Protein AF-A0A529ZCV4-F1 (afdb_monomer_lite)

Foldseek 3Di:
DVCLLVLHEEEQEDAEADPPRFPVDLVRRLVVRLVSQVVVVVVSCVSPNPRHYARHYHYFYADPPPRHTDPPDPSRVVSVVVSVVSRVVVD

Radius of gyration: 14.31 Å; chains: 1; bounding box: 34×18×38 Å

Structure (mmCIF, N/CA/C/O backbone):
data_AF-A0A529ZCV4-F1
#
_entry.id   AF-A0A529ZCV4-F1
#
loop_
_atom_site.group_PDB
_atom_site.id
_atom_site.type_symbol
_atom_site.label_atom_id
_atom_site.label_alt_id
_atom_site.label_comp_id
_atom_site.label_asym_id
_atom_site.label_entity_id
_atom_site.label_seq_id
_atom_site.pdbx_PDB_ins_code
_atom_site.Cartn_x
_atom_site.Cartn_y
_atom_site.Cartn_z
_atom_site.occupancy
_atom_site.B_iso_or_equiv
_atom_site.auth_seq_id
_atom_site.auth_comp_id
_atom_site.auth_asym_id
_atom_site.auth_atom_id
_atom_site.pdbx_PDB_model_num
ATOM 1 N N . MET A 1 1 ? 0.066 -5.496 16.924 1.00 88.81 1 MET A N 1
ATOM 2 C CA . MET A 1 1 ? -1.008 -4.478 16.930 1.00 88.81 1 MET A CA 1
ATOM 3 C C . MET A 1 1 ? -1.085 -3.681 18.235 1.00 88.81 1 MET A C 1
ATOM 5 O O . MET A 1 1 ? -2.012 -2.906 18.412 1.00 88.81 1 MET A O 1
ATOM 9 N N . THR A 1 2 ? -0.062 -3.753 19.090 1.00 97.25 2 THR A N 1
ATOM 10 C CA . THR A 1 2 ? 0.019 -3.048 20.378 1.00 97.25 2 THR A CA 1
ATOM 11 C C . THR A 1 2 ? -0.272 -1.549 20.283 1.00 97.25 2 THR A C 1
ATOM 13 O O . THR A 1 2 ? -1.020 -1.013 21.088 1.00 97.25 2 THR A O 1
ATOM 16 N N . MET A 1 3 ? 0.234 -0.866 19.251 1.00 97.88 3 MET A N 1
ATOM 17 C CA . MET A 1 3 ? -0.063 0.558 19.036 1.00 97.88 3 MET A CA 1
ATOM 18 C C . MET A 1 3 ? -1.574 0.836 18.964 1.00 97.88 3 MET A C 1
ATOM 20 O O . MET A 1 3 ? -2.051 1.753 19.624 1.00 97.88 3 MET A O 1
ATOM 24 N N . ALA A 1 4 ? -2.336 0.002 18.250 1.00 97.94 4 ALA A N 1
ATOM 25 C CA . ALA A 1 4 ? -3.786 0.138 18.138 1.00 97.94 4 ALA A CA 1
ATOM 26 C C . ALA A 1 4 ? -4.497 -0.095 19.481 1.00 97.94 4 ALA A C 1
ATOM 28 O O . ALA A 1 4 ? -5.392 0.669 19.832 1.00 97.94 4 ALA A O 1
ATOM 29 N N . GLU A 1 5 ? -4.062 -1.083 20.272 1.00 98.06 5 GLU A N 1
ATOM 30 C CA . GLU A 1 5 ? -4.597 -1.350 21.621 1.00 98.06 5 GLU A CA 1
ATOM 31 C C . GLU A 1 5 ? -4.485 -0.094 22.502 1.00 98.06 5 GLU A C 1
ATOM 33 O O . GLU A 1 5 ? -5.464 0.360 23.103 1.00 98.06 5 GLU A O 1
ATOM 38 N N . TYR A 1 6 ? -3.322 0.561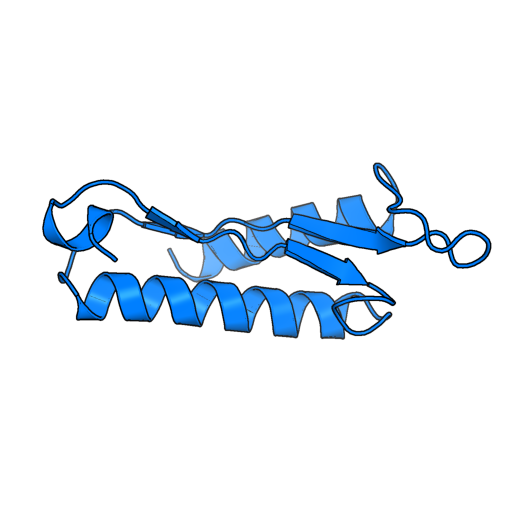 22.467 1.00 98.06 6 TYR A N 1
ATOM 39 C CA . TYR A 1 6 ? -3.052 1.800 23.199 1.00 98.06 6 TYR A CA 1
ATOM 40 C C . TYR A 1 6 ? -3.535 3.080 22.491 1.00 98.06 6 TYR A C 1
ATOM 42 O O . TYR A 1 6 ? -3.266 4.185 22.966 1.00 98.06 6 TYR A O 1
ATOM 50 N N . GLY A 1 7 ? -4.272 2.967 21.380 1.00 96.75 7 GLY A N 1
ATOM 51 C CA . GLY A 1 7 ? -4.839 4.111 20.655 1.00 96.75 7 GLY A CA 1
ATOM 52 C C . GLY A 1 7 ? -3.797 5.009 19.986 1.00 96.75 7 GLY A C 1
ATOM 53 O O . GLY A 1 7 ? -4.085 6.167 19.694 1.00 96.75 7 GLY A O 1
ATOM 54 N N . GLN A 1 8 ? -2.588 4.492 19.769 1.00 98.31 8 GLN A N 1
ATOM 55 C CA . GLN A 1 8 ? -1.526 5.153 19.021 1.00 98.31 8 GLN A CA 1
ATOM 56 C C . GLN A 1 8 ? -1.721 4.949 17.520 1.00 98.31 8 GLN A C 1
ATOM 58 O O . GLN A 1 8 ? -2.278 3.941 17.080 1.00 98.31 8 GLN A O 1
ATOM 63 N N . SER A 1 9 ? -1.235 5.908 16.732 1.00 97.06 9 SER A N 1
ATOM 64 C CA . SER A 1 9 ? -1.347 5.852 15.275 1.00 97.06 9 SER A CA 1
ATOM 65 C C . SER A 1 9 ? -0.538 4.698 14.689 1.00 97.06 9 SER A C 1
ATOM 67 O O . SER A 1 9 ? 0.619 4.492 15.060 1.00 97.06 9 SER A O 1
ATOM 69 N N . VAL A 1 10 ? -1.132 3.971 13.743 1.00 97.81 10 VAL A N 1
ATOM 70 C CA . VAL A 1 10 ? -0.460 2.915 12.975 1.00 97.81 10 VAL A CA 1
ATOM 71 C C . VAL A 1 10 ? -0.305 3.359 11.523 1.00 97.81 10 VAL A C 1
ATOM 73 O O . VAL A 1 10 ? -1.291 3.595 10.829 1.00 97.81 10 VAL A O 1
ATOM 76 N N . ALA A 1 11 ? 0.932 3.441 11.038 1.00 97.06 11 ALA A N 1
ATOM 77 C CA . ALA A 1 11 ? 1.205 3.607 9.613 1.00 97.06 11 ALA A CA 1
ATOM 78 C C . ALA A 1 11 ? 1.297 2.228 8.953 1.00 97.06 11 ALA A C 1
ATOM 80 O O . ALA A 1 11 ? 2.231 1.469 9.217 1.00 97.06 11 ALA A O 1
ATOM 81 N N . VAL A 1 12 ? 0.323 1.894 8.108 1.00 97.81 12 VAL A N 1
ATOM 82 C CA . VAL A 1 12 ? 0.342 0.650 7.335 1.00 97.81 12 VAL A CA 1
ATOM 83 C C . VAL A 1 12 ? 0.962 0.959 5.982 1.00 97.81 12 VAL A C 1
ATOM 85 O O . VAL A 1 12 ? 0.295 1.507 5.109 1.00 97.81 12 VAL A O 1
ATOM 88 N N . THR A 1 13 ? 2.240 0.622 5.817 1.00 97.69 13 THR A N 1
ATOM 89 C CA . THR A 1 13 ? 3.020 0.958 4.617 1.00 97.69 13 THR A CA 1
ATOM 90 C C . THR A 1 13 ? 3.547 -0.311 3.956 1.00 97.69 13 THR A C 1
ATOM 92 O O . THR A 1 13 ? 4.660 -0.740 4.265 1.00 97.69 13 THR A O 1
ATOM 95 N N . PRO A 1 14 ? 2.775 -0.923 3.044 1.00 97.81 14 PRO A N 1
ATOM 96 C CA . PRO A 1 14 ? 3.274 -1.996 2.198 1.00 97.81 14 PRO A CA 1
ATOM 97 C C . PRO A 1 14 ? 4.514 -1.545 1.430 1.00 97.81 14 PRO A C 1
ATOM 99 O O . PRO A 1 14 ? 4.527 -0.468 0.823 1.00 97.81 14 PRO A O 1
ATOM 102 N N . PHE A 1 15 ? 5.549 -2.377 1.477 1.00 97.31 15 PHE A N 1
ATOM 103 C CA . PHE A 1 15 ? 6.827 -2.143 0.823 1.00 97.31 15 PHE A CA 1
ATOM 104 C C . PHE A 1 15 ? 6.973 -3.134 -0.323 1.00 97.31 15 PHE A C 1
ATOM 106 O O . PHE A 1 15 ? 7.245 -4.313 -0.102 1.00 97.31 15 PHE A O 1
ATOM 113 N N . THR A 1 16 ? 6.780 -2.665 -1.554 1.00 96.62 16 THR A N 1
ATOM 114 C CA . THR A 1 16 ? 6.813 -3.526 -2.733 1.00 96.62 16 THR A CA 1
ATOM 115 C C . THR A 1 16 ? 7.792 -3.020 -3.784 1.00 96.62 16 THR A C 1
ATOM 117 O O . THR A 1 16 ? 7.929 -1.822 -4.040 1.00 96.62 16 THR A O 1
ATOM 120 N N . LEU A 1 17 ? 8.489 -3.969 -4.404 1.00 97.75 17 LEU A N 1
ATOM 121 C CA . LEU A 1 17 ? 9.363 -3.725 -5.541 1.00 97.75 17 LEU A CA 1
ATOM 122 C C . LEU A 1 17 ? 8.844 -4.550 -6.721 1.00 97.75 17 LEU A C 1
ATOM 124 O O . LEU A 1 17 ? 8.915 -5.782 -6.698 1.00 97.75 17 LEU A O 1
ATOM 128 N N . MET A 1 18 ? 8.312 -3.862 -7.731 1.00 97.94 18 MET A N 1
ATOM 129 C CA . MET A 1 18 ? 7.839 -4.424 -8.993 1.00 97.94 18 MET A CA 1
ATOM 130 C C . MET A 1 18 ? 8.949 -5.247 -9.636 1.00 97.94 18 MET A C 1
ATOM 132 O O . MET A 1 18 ? 10.049 -4.739 -9.862 1.00 97.94 18 MET A O 1
ATOM 136 N N . GLY A 1 19 ? 8.643 -6.511 -9.927 1.00 95.62 19 GLY A N 1
ATOM 137 C CA . GLY A 1 19 ? 9.598 -7.470 -10.485 1.00 95.62 19 GLY A CA 1
ATOM 138 C C . GLY A 1 19 ? 10.390 -8.261 -9.438 1.00 95.62 19 GLY A C 1
ATOM 139 O O . GLY A 1 19 ? 11.169 -9.125 -9.824 1.00 95.62 19 GLY A O 1
ATOM 140 N N . ALA A 1 20 ? 10.176 -8.012 -8.140 1.00 96.69 20 ALA A N 1
ATOM 141 C CA . ALA A 1 20 ? 10.796 -8.770 -7.050 1.00 96.69 20 ALA A CA 1
ATOM 142 C C .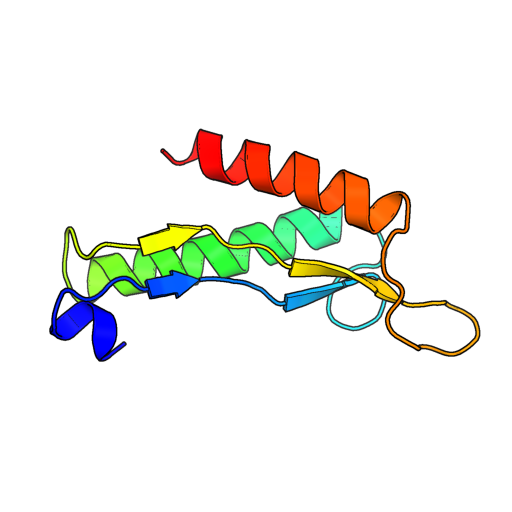 ALA A 1 20 ? 9.774 -9.260 -6.007 1.00 96.69 20 ALA A C 1
ATOM 144 O O . ALA A 1 20 ? 9.628 -10.462 -5.814 1.00 96.69 20 ALA A O 1
ATOM 145 N N . MET A 1 21 ? 9.051 -8.344 -5.351 1.00 97.38 21 MET A N 1
ATOM 146 C CA . MET A 1 21 ? 8.075 -8.659 -4.284 1.00 97.38 21 MET A CA 1
ATOM 147 C C . MET A 1 21 ? 6.618 -8.430 -4.709 1.00 97.38 21 MET A C 1
ATOM 149 O O . MET A 1 21 ? 5.691 -8.784 -3.985 1.00 97.38 21 MET A O 1
ATOM 153 N N . SER A 1 22 ? 6.411 -7.822 -5.875 1.00 97.38 22 SER A N 1
ATOM 154 C CA . SER A 1 22 ? 5.102 -7.606 -6.489 1.00 97.38 22 SER A CA 1
ATOM 155 C C . SER A 1 22 ? 5.187 -7.808 -8.007 1.00 97.38 22 SER A C 1
ATOM 157 O O . SER A 1 22 ? 6.294 -7.799 -8.571 1.00 97.38 22 SER A O 1
ATOM 159 N N . PRO A 1 23 ? 4.048 -8.009 -8.699 1.00 97.81 23 PRO A N 1
ATOM 160 C CA . PRO A 1 23 ? 4.028 -8.129 -10.152 1.00 97.81 23 PRO A CA 1
ATOM 161 C C . PRO A 1 23 ? 4.776 -6.980 -10.832 1.00 97.81 23 PRO A C 1
ATOM 163 O O . PRO A 1 23 ? 4.689 -5.833 -10.407 1.00 97.81 23 PRO A O 1
ATOM 166 N N . VAL A 1 24 ? 5.479 -7.268 -11.930 1.00 97.12 24 VAL A N 1
ATOM 167 C CA . VAL A 1 24 ? 6.278 -6.256 -12.650 1.00 97.12 24 VAL A CA 1
ATOM 168 C C . VAL A 1 24 ? 5.427 -5.116 -13.232 1.00 97.12 24 VAL A C 1
ATOM 170 O O . VAL A 1 24 ? 5.919 -4.023 -13.489 1.00 97.12 24 VAL A O 1
ATOM 173 N N . THR A 1 25 ? 4.130 -5.352 -13.438 1.00 97.50 25 THR A N 1
ATOM 174 C CA . THR A 1 25 ? 3.196 -4.346 -13.950 1.00 97.50 25 THR A CA 1
ATOM 175 C C . THR A 1 25 ? 2.748 -3.386 -12.850 1.00 97.50 25 THR A C 1
ATOM 177 O O . THR A 1 25 ? 2.333 -3.835 -11.780 1.00 97.50 25 THR A O 1
ATOM 180 N N . LEU A 1 26 ? 2.663 -2.092 -13.169 1.00 97.31 26 LEU A N 1
ATOM 181 C CA . LEU A 1 26 ? 2.188 -1.062 -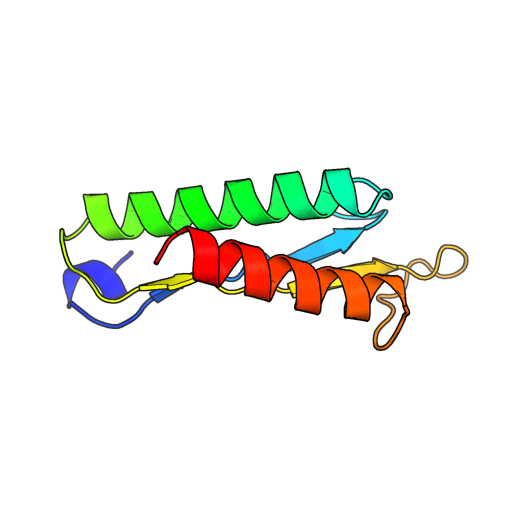12.239 1.00 97.31 26 LEU A CA 1
ATOM 182 C C . LEU A 1 26 ? 0.806 -1.374 -11.642 1.00 97.31 26 LEU A C 1
ATOM 184 O O . LEU A 1 26 ? 0.623 -1.267 -10.435 1.00 97.31 26 LEU A O 1
ATOM 188 N N . ALA A 1 27 ? -0.163 -1.779 -12.468 1.00 98.12 27 ALA A N 1
ATOM 189 C CA . ALA A 1 27 ? -1.516 -2.073 -11.995 1.00 98.12 27 ALA A CA 1
ATOM 190 C C . ALA A 1 27 ? -1.547 -3.270 -11.030 1.00 98.12 27 ALA A C 1
ATOM 192 O O . ALA A 1 27 ? -2.189 -3.196 -9.986 1.00 98.12 27 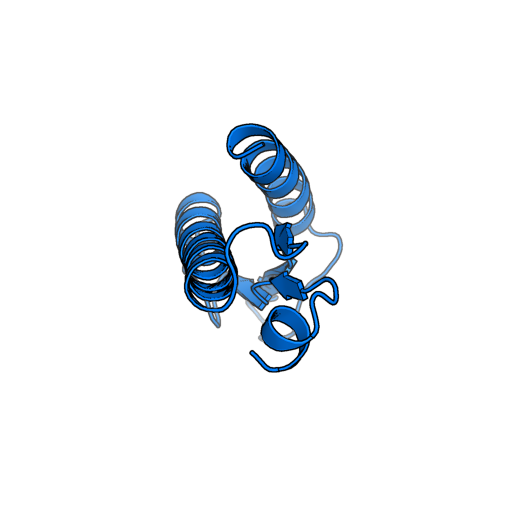ALA A O 1
ATOM 193 N N . GLY A 1 28 ? -0.817 -4.345 -11.350 1.00 98.31 28 GLY A N 1
ATOM 194 C CA . GLY A 1 28 ? -0.713 -5.519 -10.483 1.00 98.31 28 GLY A CA 1
ATOM 195 C C . GLY A 1 28 ? -0.041 -5.203 -9.145 1.00 98.31 28 GLY A C 1
ATOM 196 O O . GLY A 1 28 ? -0.544 -5.604 -8.099 1.00 98.31 28 GLY A O 1
ATOM 197 N N . ALA A 1 29 ? 1.042 -4.424 -9.160 1.00 98.19 29 ALA A N 1
ATOM 198 C CA . ALA A 1 29 ? 1.710 -4.000 -7.935 1.00 98.19 29 ALA A CA 1
ATOM 199 C C . ALA A 1 29 ? 0.852 -3.060 -7.085 1.00 98.19 29 ALA A C 1
ATOM 201 O O . ALA A 1 29 ? 0.775 -3.244 -5.875 1.00 98.19 29 ALA A O 1
ATOM 202 N N . LEU A 1 30 ? 0.148 -2.104 -7.703 1.00 98.25 30 LEU A N 1
ATOM 203 C CA . LEU A 1 30 ? -0.794 -1.238 -6.992 1.00 98.25 30 LEU A CA 1
ATOM 204 C C . LEU A 1 30 ? -1.948 -2.032 -6.382 1.00 98.25 30 LEU A C 1
ATOM 206 O O . LEU A 1 30 ? -2.334 -1.751 -5.252 1.00 98.25 30 LEU A O 1
ATOM 210 N N . ALA A 1 31 ? -2.481 -3.027 -7.094 1.00 98.50 31 ALA A N 1
ATOM 211 C CA . ALA A 1 31 ? -3.532 -3.889 -6.567 1.00 98.50 31 ALA A CA 1
ATOM 212 C C . ALA A 1 31 ? -3.050 -4.677 -5.339 1.00 98.50 31 ALA A C 1
ATOM 214 O O . ALA A 1 31 ? -3.736 -4.679 -4.318 1.00 98.50 31 ALA A O 1
ATOM 215 N N . GLN A 1 32 ? -1.857 -5.282 -5.410 1.00 98.50 32 GLN A N 1
ATOM 216 C CA . GLN A 1 32 ? -1.264 -6.003 -4.281 1.00 98.50 32 GLN A CA 1
ATOM 217 C C . GLN A 1 32 ? -0.983 -5.067 -3.097 1.00 98.50 32 GLN A C 1
ATOM 219 O O . GLN A 1 32 ? -1.453 -5.326 -1.993 1.00 98.50 32 GLN A O 1
ATOM 224 N N . GLN A 1 33 ? -0.292 -3.947 -3.331 1.00 98.19 33 GLN A N 1
ATOM 225 C CA . GLN A 1 33 ? -0.005 -2.943 -2.304 1.00 98.19 33 GLN A CA 1
ATOM 226 C C . GLN A 1 33 ? -1.295 -2.470 -1.623 1.00 98.19 33 GLN A C 1
ATOM 228 O O . GLN A 1 33 ? -1.368 -2.380 -0.403 1.00 98.19 33 GLN A O 1
ATOM 233 N N . ASN A 1 34 ? -2.330 -2.174 -2.406 1.00 98.50 34 ASN A N 1
ATOM 234 C CA . ASN A 1 34 ? -3.603 -1.715 -1.873 1.00 98.50 34 ASN A CA 1
ATOM 235 C C . ASN A 1 34 ? -4.286 -2.787 -1.013 1.00 98.50 34 ASN A C 1
ATOM 237 O O . ASN A 1 34 ? -4.809 -2.478 0.054 1.00 98.50 34 ASN A O 1
ATOM 241 N N . ALA A 1 35 ? -4.243 -4.051 -1.439 1.00 98.56 35 ALA A N 1
ATOM 242 C CA . ALA A 1 35 ? -4.771 -5.160 -0.653 1.00 98.56 35 ALA A CA 1
ATOM 243 C C . ALA A 1 35 ? -4.034 -5.311 0.690 1.00 98.56 35 ALA A C 1
ATOM 245 O O . ALA A 1 35 ? -4.682 -5.424 1.730 1.00 98.56 35 ALA A O 1
ATOM 246 N N . GLU A 1 36 ? -2.699 -5.244 0.688 1.00 98.56 36 GLU A N 1
ATOM 247 C CA . GLU A 1 36 ? -1.879 -5.295 1.906 1.00 98.56 36 GLU A CA 1
ATOM 248 C C . GLU A 1 36 ? -2.190 -4.122 2.857 1.00 98.56 36 GLU A C 1
ATOM 250 O O . GLU A 1 36 ? -2.357 -4.322 4.064 1.00 98.56 36 GLU A O 1
ATOM 255 N N . ALA A 1 37 ? -2.337 -2.905 2.319 1.00 98.25 37 ALA A N 1
ATOM 256 C CA . ALA A 1 37 ? -2.669 -1.719 3.105 1.00 98.25 37 ALA A CA 1
ATOM 257 C C . ALA A 1 37 ? -4.055 -1.834 3.754 1.00 98.25 37 ALA A C 1
ATOM 259 O O . ALA A 1 37 ? -4.196 -1.644 4.963 1.00 98.25 37 ALA A O 1
ATOM 260 N N . LEU A 1 38 ? -5.079 -2.189 2.972 1.00 98.38 38 LEU A N 1
ATOM 261 C CA . LEU A 1 38 ? -6.441 -2.351 3.479 1.00 98.38 38 LEU A CA 1
ATOM 262 C C . LEU A 1 38 ? -6.535 -3.473 4.512 1.00 98.38 38 LEU A C 1
ATOM 264 O O . LEU A 1 38 ? -7.226 -3.306 5.515 1.00 98.38 38 LEU A O 1
ATOM 268 N N . PHE A 1 39 ? -5.812 -4.578 4.317 1.00 98.38 39 PHE A N 1
ATOM 269 C CA . PHE A 1 39 ? -5.744 -5.649 5.306 1.00 98.38 39 PHE A CA 1
ATOM 270 C C . PHE A 1 39 ? -5.219 -5.137 6.656 1.00 98.38 39 PHE A C 1
ATOM 272 O O . PHE A 1 39 ? -5.864 -5.340 7.686 1.00 98.38 39 PHE A O 1
ATOM 279 N N . GLY A 1 40 ? -4.090 -4.420 6.663 1.00 98.00 40 GLY A N 1
ATOM 280 C CA . GLY A 1 40 ? -3.528 -3.853 7.892 1.00 98.00 40 GLY A CA 1
ATOM 281 C C . GLY A 1 40 ? -4.432 -2.797 8.542 1.00 98.00 40 GLY A C 1
ATOM 282 O O . GLY A 1 40 ? -4.557 -2.762 9.770 1.00 98.00 40 GLY A O 1
ATOM 283 N N . ILE A 1 41 ? -5.102 -1.967 7.736 1.00 98.06 41 ILE A N 1
ATOM 284 C CA . ILE A 1 41 ? -6.070 -0.966 8.210 1.00 98.06 41 ILE A CA 1
ATOM 285 C C . ILE A 1 41 ? -7.270 -1.645 8.875 1.00 98.06 41 ILE A C 1
ATOM 287 O O . ILE A 1 41 ? -7.611 -1.303 10.006 1.00 98.06 41 ILE A O 1
ATOM 291 N N . VAL A 1 42 ? -7.877 -2.638 8.220 1.00 98.25 42 VAL A N 1
ATOM 292 C CA . VAL A 1 42 ? -9.001 -3.400 8.781 1.00 98.25 42 VAL A CA 1
ATOM 293 C C . VAL A 1 42 ? -8.580 -4.098 10.068 1.00 98.25 42 VAL A C 1
ATOM 295 O O . VAL A 1 42 ? -9.285 -3.996 11.066 1.00 98.25 42 VAL A O 1
ATOM 298 N N . LEU A 1 43 ? -7.405 -4.731 10.098 1.00 98.31 43 LEU A N 1
ATOM 299 C CA . LEU A 1 43 ? -6.892 -5.367 11.310 1.00 98.31 43 LEU A CA 1
ATOM 300 C C . LEU A 1 43 ? -6.692 -4.358 12.454 1.00 98.31 43 LEU A C 1
ATOM 302 O O . LEU A 1 43 ? -7.008 -4.665 13.600 1.00 98.31 43 LEU A O 1
ATOM 306 N N . THR A 1 44 ? -6.238 -3.138 12.150 1.00 98.38 44 THR A N 1
ATOM 307 C CA . THR A 1 44 ? -6.131 -2.046 13.136 1.00 98.38 44 THR A CA 1
ATOM 308 C C . THR A 1 44 ? -7.501 -1.689 13.720 1.00 98.38 44 THR A C 1
ATOM 310 O O . THR A 1 44 ? -7.639 -1.571 14.937 1.00 98.38 44 THR A O 1
ATOM 313 N N . GLN A 1 45 ? -8.530 -1.593 12.873 1.00 98.00 45 GLN A N 1
ATOM 314 C CA . GLN A 1 45 ? -9.899 -1.303 13.313 1.00 98.00 45 GLN A CA 1
ATOM 315 C C . GLN A 1 45 ? -10.551 -2.469 14.070 1.00 98.00 45 GLN A C 1
ATOM 317 O O . GLN A 1 45 ? -11.339 -2.227 14.980 1.00 98.00 45 GLN A O 1
ATOM 322 N N . LEU A 1 46 ? -10.213 -3.721 13.742 1.00 98.44 46 LEU A N 1
ATOM 323 C CA . LEU A 1 46 ? -10.686 -4.903 14.474 1.00 98.44 46 LEU A CA 1
ATOM 324 C C . LEU A 1 46 ? -10.109 -4.979 15.891 1.00 98.44 46 LEU A C 1
ATOM 326 O O . LEU A 1 46 ? -10.793 -5.434 16.803 1.00 98.44 46 LEU A O 1
ATOM 330 N N . VAL A 1 47 ? -8.865 -4.535 16.082 1.00 98.31 47 VAL A N 1
ATOM 331 C CA . VAL A 1 47 ? -8.216 -4.500 17.402 1.00 98.31 47 VAL A CA 1
ATOM 332 C C . VAL A 1 47 ? -8.831 -3.421 18.287 1.00 98.31 47 VAL A C 1
ATOM 334 O O . VAL A 1 47 ? -9.113 -3.666 19.459 1.00 98.31 47 VAL A O 1
ATOM 337 N N . ARG A 1 48 ? -9.050 -2.224 17.736 1.00 98.06 48 ARG A N 1
ATOM 338 C CA . ARG A 1 48 ? -9.716 -1.124 18.435 1.00 98.06 48 ARG A CA 1
ATOM 339 C C . ARG A 1 48 ? -10.450 -0.239 17.423 1.00 98.06 48 ARG A C 1
ATOM 341 O O . ARG A 1 48 ? -9.794 0.531 16.717 1.00 98.06 48 ARG A O 1
ATOM 348 N N . PRO A 1 49 ? -11.792 -0.290 17.375 1.00 98.12 49 PRO A N 1
ATOM 349 C CA . PRO A 1 49 ? -12.569 0.585 16.506 1.00 98.12 49 PRO A CA 1
ATOM 350 C C . PRO A 1 49 ? -12.250 2.061 16.768 1.00 98.12 49 PRO A C 1
ATOM 352 O O . PRO A 1 49 ? -12.246 2.511 17.915 1.00 98.12 49 PRO A O 1
ATOM 355 N N . GLY A 1 50 ? -11.955 2.808 15.704 1.00 96.88 50 GLY A N 1
ATOM 356 C CA . GLY A 1 50 ? -11.582 4.220 15.784 1.00 96.88 50 GLY A CA 1
ATOM 357 C C . GLY A 1 50 ? -10.116 4.481 16.146 1.00 96.88 50 GLY A C 1
ATOM 358 O O . GLY A 1 50 ? -9.746 5.643 16.312 1.00 96.88 50 GLY A O 1
ATOM 359 N N . ALA A 1 51 ? -9.266 3.451 16.265 1.00 98.19 51 ALA A N 1
ATOM 360 C CA . ALA A 1 51 ? -7.828 3.666 16.414 1.00 98.19 51 ALA A CA 1
ATOM 361 C C . ALA A 1 51 ? -7.273 4.436 15.198 1.00 98.19 51 ALA A C 1
ATOM 363 O O . ALA A 1 51 ? -7.606 4.086 14.058 1.00 98.19 51 ALA A O 1
ATOM 364 N N . PRO A 1 52 ? -6.437 5.470 15.411 1.00 98.00 52 PRO A N 1
ATOM 365 C CA . PRO A 1 52 ? -5.866 6.241 14.315 1.00 98.00 52 PRO A CA 1
ATOM 366 C C . PRO A 1 52 ? -4.977 5.351 13.442 1.00 98.00 52 PRO A C 1
ATOM 368 O O . PRO A 1 52 ? -4.135 4.600 13.933 1.00 98.00 52 PRO A O 1
ATOM 371 N N . VAL A 1 53 ? -5.166 5.436 12.129 1.00 98.06 53 VAL A N 1
ATOM 372 C CA . VAL A 1 53 ? -4.431 4.626 11.157 1.00 98.06 53 VAL A CA 1
ATOM 373 C C . VAL A 1 53 ? -4.210 5.420 9.876 1.00 98.06 53 VAL A C 1
ATOM 375 O O . VAL A 1 53 ? -5.066 6.199 9.461 1.00 98.06 53 VAL A O 1
ATOM 378 N N . MET A 1 54 ? -3.049 5.233 9.257 1.00 97.44 54 MET A N 1
ATOM 379 C CA . MET A 1 54 ? -2.671 5.877 8.003 1.00 97.44 54 MET A CA 1
ATOM 380 C C . MET A 1 54 ? -2.475 4.824 6.911 1.00 97.44 54 MET A C 1
ATOM 382 O O . MET A 1 54 ? -1.745 3.850 7.106 1.00 97.44 54 MET A O 1
ATOM 386 N N . TYR A 1 55 ? -3.075 5.071 5.743 1.00 98.12 55 TYR A N 1
ATOM 387 C CA . TYR A 1 55 ? -2.706 4.391 4.504 1.00 98.12 55 TYR A CA 1
ATOM 388 C C . TYR A 1 55 ? -1.346 4.923 4.038 1.00 98.12 55 TYR A C 1
ATOM 390 O O . TYR A 1 55 ? -1.234 6.073 3.607 1.00 98.12 55 TYR A O 1
ATOM 398 N N . GLY A 1 56 ? -0.317 4.089 4.138 1.00 96.50 56 GLY A N 1
ATOM 399 C CA . GLY A 1 56 ? 1.002 4.327 3.574 1.00 96.50 56 GLY A CA 1
ATOM 400 C C . GLY A 1 56 ? 1.225 3.501 2.310 1.00 96.50 56 GLY A C 1
ATOM 401 O O . GLY A 1 56 ? 0.502 2.551 2.017 1.00 96.50 56 GLY A O 1
ATOM 402 N N . ALA A 1 57 ? 2.245 3.868 1.544 1.00 95.81 57 ALA A N 1
ATOM 403 C CA . ALA A 1 57 ? 2.625 3.157 0.334 1.00 95.81 57 ALA A CA 1
ATOM 404 C C . ALA A 1 57 ? 4.105 3.372 0.029 1.00 95.81 57 ALA A C 1
ATOM 406 O O . ALA A 1 57 ? 4.563 4.513 -0.038 1.00 95.81 57 ALA A O 1
ATOM 407 N N . PHE A 1 58 ? 4.833 2.282 -0.197 1.00 95.69 58 PHE A N 1
ATOM 408 C CA . PHE A 1 58 ? 6.157 2.316 -0.797 1.00 95.69 58 PHE A CA 1
ATOM 409 C C . PHE A 1 58 ? 6.206 1.300 -1.935 1.00 95.69 58 PHE A C 1
ATOM 411 O O . PHE A 1 58 ? 6.535 0.136 -1.729 1.00 95.69 58 PHE A O 1
ATOM 418 N N . THR A 1 59 ? 5.860 1.739 -3.145 1.00 96.06 59 THR A N 1
ATOM 419 C CA . THR A 1 59 ? 5.965 0.906 -4.348 1.00 96.06 59 THR A CA 1
ATOM 420 C C . THR A 1 59 ? 6.966 1.510 -5.316 1.00 96.06 59 THR A C 1
ATOM 422 O O . THR A 1 59 ? 6.827 2.651 -5.764 1.00 96.06 59 THR A O 1
ATOM 425 N N . SER A 1 60 ? 7.986 0.727 -5.647 1.00 96.06 60 SER A N 1
ATOM 426 C CA . SER A 1 60 ? 8.983 1.059 -6.665 1.00 96.06 60 SER A CA 1
ATOM 427 C C . SER A 1 60 ? 9.235 -0.138 -7.578 1.00 96.06 60 SER A C 1
ATOM 429 O O . SER A 1 60 ? 8.554 -1.149 -7.456 1.00 96.06 60 SER A O 1
ATOM 431 N N . ASN A 1 61 ? 10.183 -0.047 -8.505 1.00 97.12 61 ASN A N 1
ATOM 432 C CA . ASN A 1 61 ? 10.663 -1.171 -9.310 1.00 97.12 61 ASN A CA 1
ATOM 433 C C . ASN A 1 61 ? 12.121 -1.501 -8.987 1.00 97.12 61 ASN A C 1
ATOM 435 O O . ASN A 1 61 ? 12.831 -0.710 -8.368 1.00 97.12 61 ASN A O 1
ATOM 439 N N . VAL A 1 62 ? 12.570 -2.672 -9.427 1.00 97.12 62 VAL A N 1
ATOM 440 C CA . VAL A 1 62 ? 14.000 -2.994 -9.488 1.00 97.12 62 VAL A CA 1
ATOM 441 C C . VAL A 1 62 ? 14.585 -2.607 -10.845 1.00 97.12 62 VAL A C 1
ATOM 443 O O . VAL A 1 62 ? 13.866 -2.497 -11.843 1.00 97.12 62 VAL A O 1
ATOM 446 N N . ASP A 1 63 ? 15.897 -2.403 -10.889 1.00 95.56 63 ASP A N 1
ATOM 447 C CA . ASP A 1 63 ? 16.651 -2.437 -12.136 1.00 95.56 63 ASP A CA 1
ATOM 448 C C . ASP A 1 63 ? 16.733 -3.886 -12.634 1.00 95.56 63 ASP A C 1
ATOM 450 O O . ASP A 1 63 ? 17.271 -4.755 -11.952 1.00 95.56 63 ASP A O 1
ATOM 454 N N . MET A 1 64 ? 16.220 -4.163 -13.833 1.00 93.00 64 MET A N 1
ATOM 455 C CA . MET A 1 64 ? 16.125 -5.538 -14.344 1.00 93.00 64 MET A CA 1
ATOM 456 C C . MET A 1 64 ? 17.486 -6.169 -14.669 1.00 93.00 64 MET A C 1
ATOM 458 O O . MET A 1 64 ? 17.563 -7.383 -14.838 1.00 93.00 64 MET A O 1
ATOM 462 N N . LYS A 1 65 ? 18.557 -5.370 -14.767 1.00 95.38 65 LYS A N 1
ATOM 463 C CA . LYS A 1 65 ? 19.909 -5.873 -15.034 1.00 95.38 65 LYS A CA 1
ATOM 464 C C . LYS A 1 65 ? 20.628 -6.305 -13.757 1.00 95.38 65 LYS A C 1
ATOM 466 O O . LYS A 1 65 ? 21.237 -7.369 -13.734 1.00 95.38 65 LYS A O 1
ATOM 471 N N . SER A 1 66 ? 20.606 -5.466 -12.728 1.00 96.00 66 SER A N 1
ATOM 472 C CA . SER A 1 66 ? 21.321 -5.686 -11.464 1.00 96.00 66 SER A CA 1
ATOM 473 C C . SER A 1 66 ? 20.453 -6.297 -10.364 1.00 96.00 66 SER A C 1
ATOM 475 O O . SER A 1 66 ? 20.990 -6.814 -9.389 1.00 96.00 66 SER A O 1
ATOM 477 N N . GLY A 1 67 ? 19.127 -6.215 -10.487 1.00 94.75 67 GLY A N 1
ATOM 478 C CA . GLY A 1 67 ? 18.172 -6.567 -9.435 1.00 94.75 67 GLY A CA 1
ATOM 479 C C . GLY A 1 67 ? 18.120 -5.561 -8.280 1.00 94.75 67 GLY A C 1
ATOM 480 O O . GLY A 1 67 ? 17.365 -5.764 -7.330 1.00 94.75 67 GLY A O 1
ATOM 481 N N . ALA A 1 68 ? 18.904 -4.479 -8.332 1.00 96.56 68 ALA A N 1
ATOM 482 C CA . ALA A 1 68 ? 18.937 -3.481 -7.271 1.00 96.56 68 ALA A CA 1
ATOM 483 C C . ALA A 1 68 ? 17.622 -2.676 -7.219 1.00 96.56 68 ALA A C 1
ATOM 485 O O . ALA A 1 68 ? 17.020 -2.421 -8.267 1.00 96.56 68 ALA A O 1
ATOM 486 N N . PRO A 1 69 ? 17.174 -2.222 -6.032 1.00 95.25 69 PRO A N 1
ATOM 487 C CA . PRO A 1 69 ? 16.058 -1.287 -5.929 1.00 95.25 69 PRO A CA 1
ATOM 488 C C . PRO A 1 69 ? 16.339 -0.009 -6.727 1.00 95.25 69 PRO A C 1
ATOM 490 O O . PRO A 1 69 ? 17.369 0.636 -6.532 1.00 95.25 69 PRO A O 1
ATOM 493 N N . ALA A 1 70 ? 15.417 0.365 -7.611 1.00 93.56 70 ALA A N 1
ATOM 494 C CA . ALA A 1 70 ? 15.477 1.620 -8.345 1.00 93.56 70 ALA A CA 1
ATOM 495 C C . ALA A 1 70 ? 14.542 2.637 -7.684 1.00 93.56 70 ALA A C 1
ATOM 497 O O . ALA A 1 70 ? 13.440 2.290 -7.267 1.00 93.56 70 ALA A O 1
ATOM 498 N N . PHE A 1 71 ? 14.962 3.897 -7.595 1.00 92.19 71 PHE A N 1
ATOM 499 C CA . PHE A 1 71 ? 14.173 4.994 -7.025 1.00 92.19 71 PHE A CA 1
ATOM 500 C C . PHE A 1 71 ? 14.148 6.178 -7.988 1.00 92.19 71 PHE A C 1
ATOM 502 O O . PHE A 1 71 ? 15.049 6.326 -8.812 1.00 92.19 71 PHE A O 1
ATOM 509 N N . GLY A 1 72 ? 13.117 7.023 -7.899 1.00 92.88 72 GLY A N 1
ATOM 510 C CA . GLY A 1 72 ? 12.979 8.183 -8.789 1.00 92.88 72 GLY A CA 1
ATOM 511 C C . GLY A 1 72 ? 12.646 7.820 -10.241 1.00 92.88 72 GLY A C 1
ATOM 512 O O . GLY A 1 72 ? 12.741 8.662 -11.130 1.00 92.88 72 GLY A O 1
ATOM 513 N N . THR A 1 73 ? 12.247 6.574 -10.494 1.00 96.38 73 THR A N 1
ATOM 514 C CA . THR A 1 73 ? 11.805 6.108 -11.810 1.00 96.38 73 THR A CA 1
ATOM 515 C C . THR A 1 73 ? 10.403 6.638 -12.145 1.00 96.38 73 THR A C 1
ATOM 517 O O . THR A 1 73 ? 9.634 7.018 -11.245 1.00 96.38 73 THR A O 1
ATOM 520 N N . PRO A 1 74 ? 10.013 6.648 -13.433 1.00 96.94 74 PRO A N 1
ATOM 521 C CA . PRO A 1 74 ? 8.639 6.946 -13.827 1.00 96.94 74 PRO A CA 1
ATOM 522 C C . PRO A 1 74 ? 7.615 6.026 -13.151 1.00 96.94 74 PRO A C 1
ATOM 524 O O . PRO A 1 74 ? 6.543 6.483 -12.756 1.00 96.94 74 PRO A O 1
ATOM 527 N N . GLU A 1 75 ? 7.938 4.745 -12.986 1.00 96.00 75 GLU A N 1
ATOM 528 C CA . GLU A 1 75 ? 7.087 3.741 -12.346 1.00 96.00 75 GLU A CA 1
ATOM 529 C C . GLU A 1 75 ? 6.897 4.048 -10.859 1.00 96.00 75 GLU A C 1
ATOM 531 O O . GLU A 1 75 ? 5.761 4.060 -10.385 1.00 96.00 75 GLU A O 1
ATOM 536 N N . ASN A 1 76 ? 7.977 4.381 -10.144 1.00 96.19 76 ASN A N 1
ATOM 537 C CA . ASN A 1 76 ? 7.917 4.808 -8.747 1.00 96.19 76 ASN A CA 1
ATOM 538 C C . ASN A 1 76 ? 7.071 6.077 -8.576 1.00 96.19 76 ASN A C 1
ATOM 540 O O . ASN A 1 76 ? 6.192 6.137 -7.717 1.00 96.19 76 ASN A O 1
ATOM 544 N N . THR A 1 77 ? 7.268 7.073 -9.443 1.00 97.62 77 THR A N 1
ATOM 545 C CA . THR A 1 77 ? 6.497 8.326 -9.406 1.00 97.62 77 THR A CA 1
ATOM 546 C C . THR A 1 77 ? 5.006 8.078 -9.644 1.00 97.62 77 THR A C 1
ATOM 548 O O . THR A 1 77 ? 4.165 8.562 -8.884 1.00 97.62 77 THR A O 1
ATOM 551 N N . LYS A 1 78 ? 4.658 7.280 -10.663 1.00 97.88 78 LYS A N 1
ATOM 552 C CA . LYS A 1 78 ? 3.264 6.903 -10.945 1.00 97.88 78 LYS A CA 1
ATOM 553 C C . LYS A 1 78 ? 2.647 6.129 -9.783 1.00 97.88 78 LYS A C 1
ATOM 555 O O . LYS A 1 78 ? 1.504 6.405 -9.420 1.00 97.88 78 LYS A O 1
ATOM 560 N N . ALA A 1 79 ? 3.394 5.202 -9.184 1.00 97.50 79 ALA A N 1
ATOM 561 C CA . ALA A 1 79 ? 2.931 4.428 -8.041 1.00 97.50 79 ALA A CA 1
ATOM 562 C C . ALA A 1 79 ? 2.630 5.323 -6.829 1.00 97.50 79 ALA A C 1
ATOM 564 O O . ALA A 1 79 ? 1.581 5.160 -6.207 1.00 97.50 79 ALA A O 1
ATOM 565 N N . ASN A 1 80 ? 3.479 6.314 -6.542 1.00 97.12 80 ASN A N 1
ATOM 566 C CA . ASN A 1 80 ? 3.250 7.280 -5.463 1.00 97.12 80 ASN A CA 1
ATOM 567 C C . ASN A 1 80 ? 1.989 8.127 -5.701 1.00 97.12 80 ASN A C 1
ATOM 569 O O . ASN A 1 80 ? 1.165 8.278 -4.797 1.00 97.12 80 ASN A O 1
ATOM 573 N N . ILE A 1 81 ? 1.794 8.641 -6.923 1.00 97.94 81 ILE A N 1
ATOM 574 C CA . ILE A 1 81 ? 0.603 9.434 -7.277 1.00 97.94 81 ILE A CA 1
ATOM 575 C C . ILE A 1 81 ? -0.669 8.589 -7.141 1.00 97.94 81 ILE A C 1
ATOM 577 O O . ILE A 1 81 ? -1.613 9.004 -6.466 1.00 97.94 81 ILE A O 1
ATOM 581 N N . ALA A 1 82 ? -0.683 7.394 -7.737 1.00 98.12 82 ALA A N 1
ATOM 582 C CA . ALA A 1 82 ? -1.830 6.492 -7.685 1.00 98.12 82 ALA A CA 1
ATOM 583 C C . ALA A 1 82 ? -2.140 6.046 -6.248 1.00 98.12 82 ALA A C 1
ATOM 585 O O . ALA A 1 82 ? -3.296 6.051 -5.835 1.00 98.12 82 ALA A O 1
ATOM 586 N N . SER A 1 83 ? -1.118 5.743 -5.447 1.00 97.75 83 SER A N 1
ATOM 587 C CA . SER A 1 83 ? -1.295 5.385 -4.035 1.00 97.75 83 SER A CA 1
ATOM 588 C C . SER A 1 83 ? -1.895 6.527 -3.225 1.00 97.75 83 SER A C 1
ATOM 590 O O . SER A 1 83 ? -2.786 6.302 -2.411 1.00 97.75 83 SER A O 1
ATOM 592 N N . GLY A 1 84 ? -1.481 7.768 -3.492 1.00 97.75 84 GLY A N 1
ATOM 593 C CA . GLY A 1 84 ? -2.113 8.939 -2.894 1.00 97.75 84 GLY A CA 1
ATOM 594 C C . GLY A 1 84 ? -3.587 9.084 -3.291 1.00 97.75 84 GLY A C 1
ATOM 595 O O . GLY A 1 84 ? -4.399 9.525 -2.476 1.00 97.75 84 GLY A O 1
ATOM 596 N N . GLN A 1 85 ? -3.957 8.743 -4.526 1.00 98.38 85 GLN A N 1
ATOM 597 C CA . GLN A 1 85 ? -5.360 8.743 -4.958 1.00 98.38 85 GLN A CA 1
ATOM 598 C C . GLN A 1 85 ? -6.165 7.634 -4.268 1.00 98.38 85 GLN A C 1
ATOM 600 O O . GLN A 1 85 ? -7.272 7.900 -3.807 1.00 98.38 85 GLN A O 1
ATOM 605 N N . LEU A 1 86 ? -5.600 6.431 -4.127 1.00 98.19 86 LEU A N 1
ATOM 606 C CA . LEU A 1 86 ? -6.218 5.324 -3.390 1.00 98.19 86 LEU A CA 1
ATOM 607 C C . LEU A 1 86 ? -6.440 5.685 -1.917 1.00 98.19 86 LEU A C 1
ATOM 609 O O . LEU A 1 86 ? -7.551 5.535 -1.421 1.00 98.19 86 LEU A O 1
ATOM 613 N N . ALA A 1 87 ? -5.439 6.260 -1.245 1.00 97.75 87 ALA A N 1
ATOM 614 C CA . ALA A 1 87 ? -5.571 6.716 0.139 1.00 97.75 87 ALA A CA 1
ATOM 615 C C . ALA A 1 87 ? -6.745 7.698 0.320 1.00 97.75 87 ALA A C 1
ATOM 617 O O . ALA A 1 87 ? -7.541 7.550 1.243 1.00 97.75 87 ALA A O 1
ATOM 618 N N . ARG A 1 88 ? -6.901 8.663 -0.601 1.00 97.94 88 ARG A N 1
ATOM 619 C CA . ARG A 1 88 ? -8.019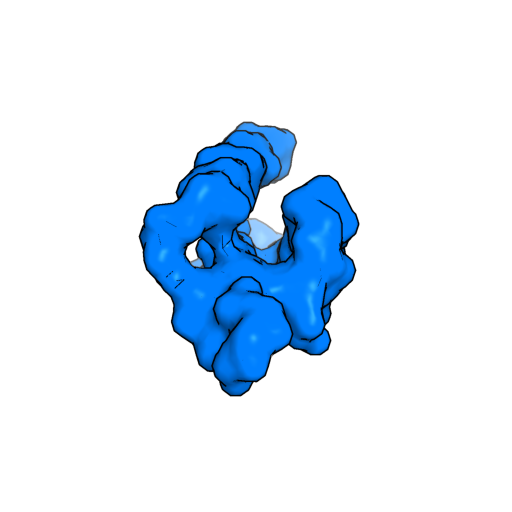 9.629 -0.603 1.00 97.94 88 ARG A CA 1
ATOM 620 C C . ARG A 1 88 ? -9.370 9.016 -0.965 1.00 97.94 88 ARG A C 1
ATOM 622 O O . ARG A 1 88 ? -10.380 9.665 -0.761 1.00 97.94 88 ARG A O 1
ATOM 629 N N . ARG A 1 89 ? -9.403 7.822 -1.558 1.00 97.75 89 ARG A N 1
ATOM 630 C CA . ARG A 1 89 ? -10.646 7.138 -1.938 1.00 97.75 89 ARG A CA 1
ATOM 631 C C . ARG A 1 89 ? -11.279 6.380 -0.767 1.00 9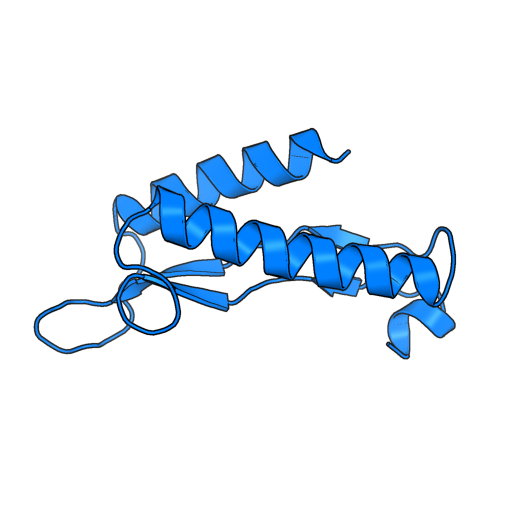7.75 89 ARG A C 1
ATOM 633 O O . ARG A 1 89 ? -12.477 6.097 -0.828 1.00 97.75 89 ARG A O 1
ATOM 640 N N . TYR A 1 90 ? -10.485 6.008 0.237 1.00 96.00 90 TYR A N 1
ATOM 641 C CA . TYR A 1 90 ? -10.928 5.275 1.432 1.00 96.00 90 TYR A CA 1
ATOM 642 C C . TYR A 1 90 ? -11.204 6.171 2.643 1.00 96.00 90 TYR A C 1
ATOM 644 O O . TYR A 1 90 ? -11.681 5.673 3.660 1.00 96.00 90 TYR A O 1
ATOM 652 N N . ASN A 1 91 ? -10.902 7.461 2.519 1.00 80.88 91 ASN A N 1
ATOM 653 C CA . ASN A 1 91 ? -11.213 8.515 3.478 1.00 80.88 91 ASN A CA 1
ATOM 654 C C . ASN A 1 91 ? -12.233 9.481 2.862 1.00 80.88 91 ASN A C 1
ATOM 656 O O . ASN A 1 91 ? -12.886 10.212 3.631 1.00 80.88 91 ASN A O 1
#

Secondary structure (DSSP, 8-state):
-HHHHTT--EEE--EEEETTTB-SSHHHHHHHHHHHHHHHHHHHHHHSTT--EEE--EEEEE-TTT-PEE-S-HHHHHHHHHHHHHHHH--

Sequence (91 aa):
MTMAEYGQSVAVTPFTLMGAMSPVTLAGALAQQNAEALFGIVLTQLVRPGAPVMYGAFTSNVDMKSGAPAFGTPENTKANIASGQLARRYN

pLDDT: mean 96.98, std 2.31, range [80.88, 98.56]